Protein AF-A0A1H5SF66-F1 (afdb_monomer)

Structure (mmCIF, N/CA/C/O backbone):
data_AF-A0A1H5SF66-F1
#
_entry.id   AF-A0A1H5SF66-F1
#
loop_
_atom_site.group_PDB
_atom_site.id
_atom_site.type_symbol
_atom_site.label_atom_id
_atom_site.label_alt_id
_atom_site.label_comp_id
_atom_site.label_asym_id
_atom_site.label_entity_id
_atom_site.label_seq_id
_atom_site.pdbx_PDB_ins_code
_atom_site.Cartn_x
_atom_site.Cartn_y
_atom_site.Cartn_z
_atom_site.occupancy
_atom_site.B_iso_or_equiv
_atom_site.auth_seq_id
_atom_site.auth_comp_id
_atom_site.auth_asym_id
_atom_site.auth_atom_id
_atom_site.pdbx_PDB_model_num
ATOM 1 N N . MET A 1 1 ? 0.230 2.886 -16.654 1.00 89.75 1 MET A N 1
ATOM 2 C CA . MET A 1 1 ? -0.160 1.945 -15.579 1.00 89.75 1 MET A CA 1
ATOM 3 C C . MET A 1 1 ? -1.538 1.327 -15.831 1.00 89.75 1 MET A C 1
ATOM 5 O O . MET A 1 1 ? -2.323 1.893 -16.586 1.00 89.75 1 MET A O 1
ATOM 9 N N . LYS A 1 2 ? -1.861 0.213 -15.166 1.00 93.31 2 LYS A N 1
ATOM 10 C CA . LYS A 1 2 ? -3.219 -0.341 -15.042 1.00 93.31 2 LYS A CA 1
ATOM 11 C C . LYS A 1 2 ? -3.600 -0.389 -13.564 1.00 93.31 2 LYS A C 1
ATOM 13 O O . LYS A 1 2 ? -2.869 -0.976 -12.775 1.00 93.31 2 LYS A O 1
ATOM 18 N N . TYR A 1 3 ? -4.743 0.192 -13.213 1.00 95.00 3 TYR A N 1
ATOM 19 C CA . TYR A 1 3 ? -5.247 0.235 -11.842 1.00 95.00 3 TYR A CA 1
ATOM 20 C C . TYR A 1 3 ? -6.661 -0.346 -11.776 1.00 95.00 3 TYR A C 1
ATOM 22 O O . TYR A 1 3 ? -7.536 0.050 -12.549 1.00 95.00 3 TYR A O 1
ATOM 30 N N . ILE A 1 4 ? -6.881 -1.304 -10.878 1.00 96.88 4 ILE A N 1
ATOM 31 C CA . ILE A 1 4 ? -8.155 -2.012 -10.710 1.00 96.88 4 ILE A CA 1
ATOM 32 C C . ILE A 1 4 ? -8.588 -1.890 -9.253 1.00 96.88 4 ILE A C 1
ATOM 34 O O . ILE A 1 4 ? -7.785 -2.116 -8.353 1.00 96.88 4 ILE A O 1
ATOM 38 N N . LYS A 1 5 ? -9.869 -1.582 -9.018 1.00 97.62 5 LYS A N 1
ATOM 39 C CA . LYS A 1 5 ? -10.497 -1.650 -7.691 1.00 97.62 5 LYS A CA 1
ATOM 40 C C . LYS A 1 5 ? -11.440 -2.842 -7.609 1.00 97.62 5 LYS A C 1
ATOM 42 O O . LYS A 1 5 ? -12.195 -3.100 -8.545 1.00 97.62 5 LYS A O 1
ATOM 47 N N . VAL A 1 6 ? -11.449 -3.509 -6.462 1.00 97.44 6 VAL A N 1
ATOM 48 C CA . VAL A 1 6 ? -12.344 -4.629 -6.157 1.00 97.44 6 VAL A CA 1
ATOM 49 C C . VAL A 1 6 ? -13.082 -4.327 -4.856 1.00 97.44 6 VAL A C 1
ATOM 51 O O . VAL A 1 6 ? -12.489 -3.868 -3.878 1.00 97.44 6 VAL A O 1
ATOM 54 N N . LYS A 1 7 ? -14.399 -4.547 -4.844 1.00 97.25 7 LYS A N 1
ATOM 55 C CA . LYS A 1 7 ? -15.218 -4.344 -3.644 1.00 97.25 7 LYS A CA 1
ATOM 56 C C . LYS A 1 7 ? -14.963 -5.456 -2.621 1.00 97.25 7 LYS A C 1
ATOM 58 O O . LYS A 1 7 ? -14.751 -6.598 -3.030 1.00 97.25 7 LYS A O 1
ATOM 63 N N . PRO A 1 8 ? -15.011 -5.150 -1.315 1.00 97.31 8 PRO A N 1
ATOM 64 C CA . PRO A 1 8 ? -14.954 -6.182 -0.295 1.00 97.31 8 PRO A CA 1
ATOM 65 C C . PRO A 1 8 ? -16.202 -7.066 -0.310 1.00 97.31 8 PRO A C 1
ATOM 67 O O . PRO A 1 8 ? -17.243 -6.689 -0.855 1.00 97.31 8 PRO A O 1
ATOM 70 N N . SER A 1 9 ? -16.099 -8.239 0.317 1.00 96.38 9 SER A N 1
ATOM 71 C CA . SER A 1 9 ? -17.284 -9.032 0.642 1.00 96.38 9 SER A CA 1
ATOM 72 C C . SER A 1 9 ? -18.171 -8.271 1.631 1.00 96.38 9 SER A C 1
ATOM 74 O O . SER A 1 9 ? -17.727 -7.334 2.303 1.00 96.38 9 SER A O 1
ATOM 76 N N . LYS A 1 10 ? -19.432 -8.689 1.746 1.00 96.75 10 LYS A N 1
ATOM 77 C CA . LYS A 1 10 ? -20.426 -8.031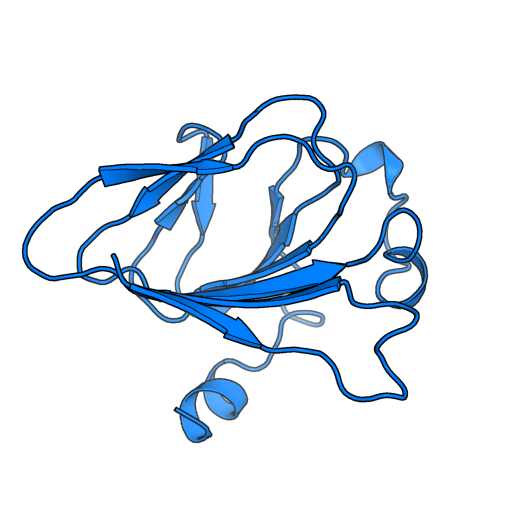 2.603 1.00 96.75 10 LYS A CA 1
ATOM 78 C C . LYS A 1 10 ? -19.979 -7.953 4.068 1.00 96.75 10 LYS A C 1
ATOM 80 O O . LYS A 1 10 ? -20.268 -6.981 4.756 1.00 96.75 10 LYS A O 1
ATOM 85 N N . GLU A 1 11 ? -19.262 -8.964 4.541 1.00 96.50 11 GLU A N 1
ATOM 86 C CA . GLU A 1 11 ? -18.767 -9.072 5.915 1.00 96.50 11 GLU A CA 1
ATOM 87 C C . GLU A 1 11 ? -17.633 -8.081 6.199 1.00 96.50 11 GLU A C 1
ATOM 89 O O . GLU A 1 11 ? -17.484 -7.616 7.327 1.00 96.50 11 GLU A O 1
ATOM 94 N N . LEU A 1 12 ? -16.843 -7.743 5.176 1.00 96.44 12 LEU A N 1
ATOM 95 C CA . LEU A 1 12 ? -15.699 -6.841 5.292 1.00 96.44 12 LEU A CA 1
ATOM 96 C C . LEU A 1 12 ? -16.020 -5.403 4.881 1.00 96.44 12 LEU A C 1
ATOM 98 O O . LEU A 1 12 ? -15.265 -4.495 5.221 1.00 96.44 12 LEU A O 1
ATOM 102 N N . GLU A 1 13 ? -17.146 -5.172 4.208 1.00 96.25 13 GLU A N 1
ATOM 103 C CA . GLU A 1 13 ? -17.617 -3.847 3.805 1.00 96.25 13 GLU A CA 1
ATOM 104 C C . GLU A 1 13 ? -17.668 -2.817 4.950 1.00 96.25 13 GLU A C 1
ATOM 106 O O . GLU A 1 13 ? -17.334 -1.657 4.699 1.00 96.25 13 GLU A O 1
ATOM 111 N N . PRO A 1 14 ? -18.014 -3.152 6.212 1.00 95.94 14 PRO A N 1
ATOM 112 C CA . PRO A 1 14 ? -17.955 -2.184 7.309 1.00 95.94 14 PRO A CA 1
ATOM 113 C C . PRO A 1 14 ? -16.543 -1.669 7.618 1.00 95.94 14 PRO A C 1
ATOM 115 O O . PRO A 1 14 ? -16.408 -0.576 8.162 1.00 95.94 14 PRO A O 1
ATOM 118 N N . TYR A 1 15 ? -15.501 -2.418 7.251 1.00 96.69 15 TYR A N 1
ATOM 119 C CA . TYR A 1 15 ? -14.117 -2.153 7.646 1.00 96.69 15 TYR A CA 1
ATOM 120 C C . TYR A 1 15 ? -13.224 -1.735 6.476 1.00 96.69 15 TYR A C 1
ATOM 122 O O . TYR A 1 15 ? -12.345 -0.889 6.633 1.00 96.69 15 TYR A O 1
ATOM 130 N N . ILE A 1 16 ? -13.453 -2.312 5.300 1.00 97.44 16 ILE A N 1
ATOM 131 C CA . ILE A 1 16 ? -12.649 -2.119 4.097 1.00 97.44 16 ILE A CA 1
ATOM 132 C C . ILE A 1 16 ? -13.403 -1.202 3.141 1.00 97.44 16 ILE A C 1
ATOM 134 O O . ILE A 1 16 ? -14.588 -1.391 2.877 1.00 97.44 16 ILE A O 1
ATOM 138 N N . HIS A 1 17 ? -12.712 -0.198 2.610 1.00 96.81 17 HIS A N 1
ATOM 139 C CA . HIS A 1 17 ? -13.269 0.677 1.590 1.00 96.81 17 HIS A CA 1
ATOM 140 C C . HIS A 1 17 ? -13.219 -0.015 0.222 1.00 96.81 17 HIS A C 1
ATOM 142 O O . HIS A 1 17 ? -14.244 -0.151 -0.444 1.00 96.81 17 HIS A O 1
ATOM 148 N N . PHE A 1 18 ? -12.041 -0.496 -0.180 1.00 97.44 18 PHE A N 1
ATOM 149 C CA . PHE A 1 18 ? -11.842 -1.305 -1.385 1.00 97.44 18 PHE A CA 1
ATOM 150 C C . PHE A 1 18 ? -10.479 -2.003 -1.355 1.00 97.44 18 PHE A C 1
ATOM 152 O O . PHE A 1 18 ? -9.534 -1.530 -0.722 1.00 97.44 18 PHE A O 1
ATOM 159 N N . TYR A 1 19 ? -10.367 -3.100 -2.096 1.00 97.62 19 TYR A N 1
ATOM 160 C CA . TYR A 1 19 ? -9.084 -3.655 -2.513 1.00 97.62 19 TYR A CA 1
ATOM 161 C C . TYR A 1 19 ? -8.658 -3.031 -3.834 1.00 97.62 19 TYR A C 1
ATOM 163 O O . TYR A 1 19 ? -9.497 -2.550 -4.604 1.00 97.62 19 TYR A O 1
ATOM 171 N N . TRP A 1 20 ? -7.365 -3.059 -4.117 1.00 97.56 20 TRP A N 1
ATOM 172 C CA . TRP A 1 20 ? -6.842 -2.563 -5.375 1.00 97.56 20 TRP A CA 1
ATOM 173 C C . TRP A 1 20 ? -5.593 -3.317 -5.827 1.00 97.56 20 TRP A C 1
ATOM 175 O O . TRP A 1 20 ? -4.849 -3.870 -5.019 1.00 97.56 20 TRP A O 1
ATOM 185 N N . GLU A 1 21 ? -5.378 -3.315 -7.137 1.00 97.25 21 GLU A N 1
ATOM 186 C CA . GLU A 1 21 ? -4.170 -3.801 -7.798 1.00 97.25 21 GLU A CA 1
ATOM 187 C C . GLU A 1 21 ? -3.680 -2.719 -8.762 1.00 97.25 21 GLU A C 1
ATOM 189 O O . GLU A 1 21 ? -4.462 -2.155 -9.534 1.00 97.25 21 GLU A O 1
ATOM 194 N N . LEU A 1 22 ? -2.382 -2.433 -8.714 1.00 96.44 22 LEU A N 1
ATOM 195 C CA . LEU A 1 22 ? -1.686 -1.520 -9.604 1.00 96.44 22 LEU A CA 1
ATOM 196 C C . LEU A 1 22 ? -0.566 -2.280 -10.307 1.00 96.44 22 LEU A C 1
ATOM 198 O O . LEU A 1 22 ? 0.289 -2.877 -9.657 1.00 96.44 22 LEU A O 1
ATOM 202 N N . LYS A 1 23 ? -0.549 -2.219 -11.638 1.00 95.62 23 LYS A N 1
ATOM 203 C CA . LYS A 1 23 ? 0.552 -2.715 -12.468 1.00 95.62 23 LYS A CA 1
ATOM 204 C C . LYS A 1 23 ? 1.148 -1.591 -13.303 1.00 95.62 23 LYS A C 1
ATOM 206 O O . LYS A 1 23 ? 0.417 -0.783 -13.889 1.00 95.62 23 LYS A O 1
ATOM 211 N N . GLY A 1 24 ? 2.471 -1.576 -13.392 1.00 93.94 24 GLY A N 1
ATOM 212 C CA . GLY A 1 24 ? 3.205 -0.860 -14.421 1.00 93.94 24 GLY A CA 1
ATOM 213 C C . GLY A 1 24 ? 2.723 -1.249 -15.816 1.00 93.94 24 GLY A C 1
ATOM 214 O O . GLY A 1 24 ? 2.148 -2.318 -16.025 1.00 93.94 24 GLY A O 1
ATOM 215 N N . ASN A 1 25 ? 2.898 -0.354 -16.781 1.00 87.00 25 ASN A N 1
ATOM 216 C CA . ASN A 1 25 ? 2.772 -0.687 -18.198 1.00 87.00 25 ASN A CA 1
ATOM 217 C C . ASN A 1 25 ? 4.126 -0.472 -18.870 1.00 87.00 25 ASN A C 1
ATOM 219 O O . ASN A 1 25 ? 4.920 0.326 -18.405 1.00 87.00 25 ASN A O 1
ATOM 223 N N . GLU A 1 26 ? 4.374 -1.151 -19.985 1.00 75.25 26 GLU A N 1
ATOM 224 C CA . GLU A 1 26 ? 5.685 -1.119 -20.654 1.00 75.25 26 GLU A CA 1
ATOM 225 C C . GLU A 1 26 ? 6.021 0.224 -21.323 1.00 75.25 26 GLU A C 1
ATOM 227 O O . GLU A 1 26 ? 7.163 0.453 -21.716 1.00 75.25 26 GLU A O 1
ATOM 232 N N . VAL A 1 27 ? 5.023 1.097 -21.486 1.00 74.81 27 VAL A N 1
ATOM 233 C CA . VAL A 1 27 ? 5.102 2.262 -22.375 1.00 74.81 27 VAL A CA 1
ATOM 234 C C . VAL A 1 27 ? 5.635 3.504 -21.659 1.00 74.81 27 VAL A C 1
ATOM 236 O O . VAL A 1 27 ? 6.391 4.259 -22.263 1.00 74.81 27 VAL A O 1
ATOM 239 N N . GLU A 1 28 ? 5.272 3.728 -20.391 1.00 80.38 28 GLU A N 1
ATOM 240 C CA . GLU A 1 28 ? 5.602 4.971 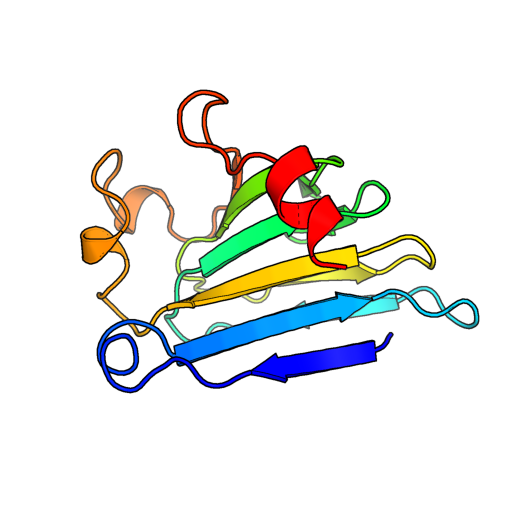-19.684 1.00 80.38 28 GLU A CA 1
ATOM 241 C C . GLU A 1 28 ? 5.831 4.750 -18.186 1.00 80.38 28 GLU A C 1
ATOM 243 O O . GLU A 1 28 ? 5.008 4.159 -17.486 1.00 80.38 28 GLU A O 1
ATOM 248 N N . ARG A 1 29 ? 6.938 5.317 -17.696 1.00 90.00 29 ARG A N 1
ATOM 249 C CA . ARG A 1 29 ? 7.240 5.460 -16.271 1.00 90.00 29 ARG A CA 1
ATOM 250 C C . ARG A 1 29 ? 6.695 6.788 -15.783 1.00 90.00 29 ARG A C 1
ATOM 252 O O . ARG A 1 29 ? 6.940 7.815 -16.416 1.00 90.00 29 ARG A O 1
ATOM 259 N N . GLN A 1 30 ? 5.998 6.788 -14.655 1.00 93.12 30 GLN A N 1
ATOM 260 C CA . GLN A 1 30 ? 5.335 7.995 -14.166 1.00 93.12 30 GLN A CA 1
ATOM 261 C C . GLN A 1 30 ? 5.291 8.064 -12.644 1.00 93.12 30 GLN A C 1
ATOM 263 O O . GLN A 1 30 ? 5.351 7.048 -11.956 1.00 93.12 30 GLN A O 1
ATOM 268 N N . TRP A 1 31 ? 5.139 9.281 -12.130 1.00 94.44 31 TRP A N 1
ATOM 269 C CA . TRP A 1 31 ? 4.766 9.503 -10.740 1.00 94.44 31 TRP A CA 1
ATOM 270 C C 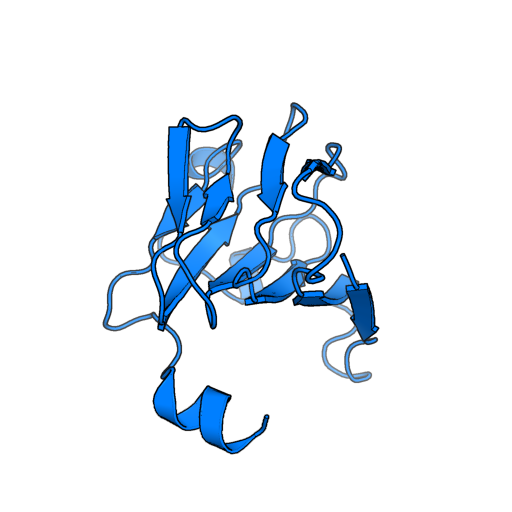. TRP A 1 31 ? 3.247 9.456 -10.612 1.00 94.44 31 TRP A C 1
ATOM 272 O O . TRP A 1 31 ? 2.547 10.214 -11.280 1.00 94.44 31 TRP A O 1
ATOM 282 N N . GLU A 1 32 ? 2.755 8.577 -9.748 1.00 94.88 32 GLU A N 1
ATOM 283 C CA . GLU A 1 32 ? 1.346 8.479 -9.391 1.00 94.88 32 GLU A CA 1
ATOM 284 C C . GLU A 1 32 ? 1.110 9.147 -8.040 1.00 94.88 32 GLU A C 1
ATOM 286 O O . GLU A 1 32 ? 1.753 8.797 -7.047 1.00 94.88 32 GLU A O 1
ATOM 291 N N . ARG A 1 33 ? 0.176 10.100 -8.008 1.00 95.56 33 ARG A N 1
ATOM 292 C CA . ARG A 1 33 ? -0.151 10.876 -6.812 1.00 95.56 33 ARG A CA 1
ATOM 293 C C . ARG A 1 33 ? -1.384 10.331 -6.115 1.00 95.56 33 ARG A C 1
ATOM 295 O O . ARG A 1 33 ? -2.467 10.300 -6.694 1.00 95.56 33 ARG A O 1
ATOM 302 N N . VAL A 1 34 ? -1.254 10.052 -4.823 1.00 93.56 34 VAL A N 1
ATOM 303 C CA . VAL A 1 34 ? -2.385 9.760 -3.938 1.00 93.56 34 VAL A CA 1
ATOM 304 C C . VAL A 1 34 ? -2.629 10.948 -3.013 1.00 93.56 34 VAL A C 1
ATOM 306 O O . VAL A 1 34 ? -1.714 11.429 -2.342 1.00 93.56 34 VAL A O 1
ATOM 309 N N . PHE A 1 35 ? -3.870 11.436 -2.984 1.00 94.88 35 PHE A N 1
ATOM 310 C CA . PHE A 1 35 ? -4.290 12.529 -2.107 1.00 94.88 35 PHE A CA 1
ATOM 311 C C . PHE A 1 35 ? -4.817 12.003 -0.761 1.00 94.88 35 PHE A C 1
ATOM 313 O O . PHE A 1 35 ? -5.394 10.917 -0.726 1.00 94.88 35 PHE A O 1
ATOM 320 N N . PRO A 1 36 ? -4.676 12.777 0.331 1.00 93.12 36 PRO A N 1
ATOM 321 C CA . PRO A 1 36 ? -5.279 12.470 1.624 1.00 93.12 36 PRO A CA 1
ATOM 322 C C . PRO A 1 36 ? -6.788 12.234 1.547 1.00 93.12 36 PRO A C 1
ATOM 324 O O . PRO A 1 36 ? -7.539 13.115 1.132 1.00 93.12 36 PRO A O 1
ATOM 327 N N . ASP A 1 37 ? -7.235 11.076 2.019 1.00 90.19 37 ASP A N 1
ATOM 328 C CA . ASP A 1 37 ? -8.651 10.708 2.147 1.00 90.19 37 ASP A CA 1
ATOM 329 C C . ASP A 1 37 ? -9.013 10.236 3.571 1.00 90.19 37 ASP A C 1
ATOM 331 O O . ASP A 1 37 ? -10.119 9.751 3.817 1.00 90.19 37 ASP A O 1
ATOM 335 N N . GLY A 1 38 ? -8.078 10.371 4.521 1.00 89.38 38 GLY A N 1
ATOM 336 C CA . GLY A 1 38 ? -8.223 9.914 5.907 1.00 89.38 38 GLY A CA 1
ATOM 337 C C . GLY A 1 38 ? -8.196 8.391 6.081 1.00 89.38 38 GLY A C 1
ATOM 338 O O . GLY A 1 38 ? -8.370 7.904 7.201 1.00 89.38 38 GLY A O 1
ATOM 339 N N . CYS A 1 39 ? -7.982 7.632 5.006 1.00 93.50 39 CYS A N 1
ATOM 340 C CA . CYS A 1 39 ? -7.904 6.182 5.042 1.00 93.50 39 CYS A CA 1
ATOM 341 C C . CYS A 1 39 ? -6.466 5.731 5.321 1.00 93.50 39 CYS A C 1
ATOM 343 O O . CYS A 1 39 ? -5.501 6.322 4.842 1.00 93.50 39 CYS A O 1
ATOM 345 N N . ALA A 1 40 ? -6.332 4.657 6.097 1.00 94.19 40 ALA A N 1
ATOM 346 C CA . ALA A 1 40 ? -5.092 3.893 6.181 1.00 94.19 40 ALA A CA 1
ATOM 347 C C . ALA A 1 40 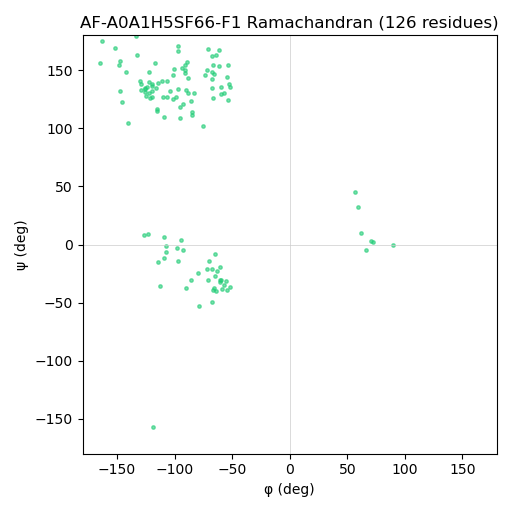? -5.182 2.687 5.238 1.00 94.19 40 ALA A C 1
ATOM 349 O O . ALA A 1 40 ? -6.264 2.322 4.767 1.00 94.19 40 ALA A O 1
ATOM 350 N N . GLY A 1 41 ? -4.057 2.038 4.976 1.00 94.19 41 GLY A N 1
ATOM 351 C CA . GLY A 1 41 ? -4.012 0.886 4.096 1.00 94.19 41 GLY A CA 1
ATOM 352 C C . GLY A 1 41 ? -2.897 -0.085 4.424 1.00 94.19 41 GLY A C 1
ATOM 353 O O . GLY A 1 41 ? -2.002 0.187 5.221 1.00 94.19 41 GLY A O 1
ATOM 354 N N . ILE A 1 42 ? -2.973 -1.241 3.779 1.00 94.69 42 ILE A N 1
ATOM 355 C CA . ILE A 1 42 ? -1.901 -2.233 3.765 1.00 94.69 42 ILE A CA 1
ATOM 356 C C . ILE A 1 42 ? -1.569 -2.506 2.304 1.00 94.69 42 ILE A C 1
ATOM 358 O O . ILE A 1 42 ? -2.477 -2.653 1.484 1.00 94.69 42 ILE A O 1
ATOM 362 N N . VAL A 1 43 ? -0.281 -2.558 1.984 1.00 96.06 43 VAL A N 1
ATOM 363 C CA . VAL A 1 43 ? 0.233 -2.745 0.625 1.00 96.06 43 VAL A CA 1
ATOM 364 C C . VAL A 1 43 ? 1.255 -3.869 0.624 1.00 96.06 43 VAL A C 1
ATOM 366 O O . VAL A 1 43 ? 2.093 -3.947 1.515 1.00 96.06 43 VAL A O 1
ATOM 369 N N . MET A 1 44 ? 1.209 -4.733 -0.380 1.00 96.56 44 MET A N 1
ATOM 370 C CA . MET A 1 44 ? 2.260 -5.702 -0.665 1.00 96.56 44 MET A CA 1
ATOM 371 C C . MET A 1 44 ? 2.821 -5.439 -2.058 1.00 96.56 44 MET A C 1
ATOM 373 O O . MET A 1 44 ? 2.065 -5.218 -3.007 1.00 96.56 44 MET A O 1
ATOM 377 N N . ASN A 1 45 ? 4.147 -5.487 -2.173 1.00 97.38 45 ASN A N 1
ATOM 378 C CA . ASN A 1 45 ? 4.817 -5.399 -3.462 1.00 97.38 45 ASN A CA 1
ATOM 379 C C . ASN A 1 45 ? 5.068 -6.804 -4.029 1.00 97.38 45 ASN A C 1
ATOM 381 O O . ASN A 1 45 ? 5.733 -7.625 -3.402 1.00 97.38 45 ASN A O 1
ATOM 385 N N . LEU A 1 46 ? 4.526 -7.073 -5.211 1.00 96.69 46 LEU A N 1
ATOM 386 C CA . LEU A 1 46 ? 4.668 -8.313 -5.976 1.00 96.69 46 LEU A CA 1
ATOM 387 C C . LEU A 1 46 ? 5.567 -8.148 -7.211 1.00 96.69 46 LEU A C 1
ATOM 389 O O . LEU A 1 46 ? 5.786 -9.114 -7.936 1.00 96.69 46 LEU A O 1
ATOM 393 N N . GLY A 1 47 ? 6.079 -6.945 -7.458 1.00 95.56 47 GLY A N 1
ATOM 394 C CA . GLY A 1 47 ? 6.932 -6.619 -8.594 1.00 95.56 47 GLY A CA 1
ATOM 395 C C . GLY A 1 47 ? 8.317 -6.135 -8.176 1.00 95.56 47 GLY A C 1
ATOM 396 O O . GLY A 1 47 ? 8.795 -6.413 -7.074 1.00 95.56 47 GLY A O 1
ATOM 397 N N . GLY A 1 48 ? 8.964 -5.394 -9.073 1.00 95.50 48 GLY A N 1
ATOM 398 C CA . GLY A 1 48 ? 10.217 -4.704 -8.791 1.00 95.50 48 GLY A CA 1
ATOM 399 C C . GLY A 1 48 ? 10.077 -3.668 -7.679 1.00 95.50 48 GLY A C 1
ATOM 400 O O . GLY A 1 48 ? 8.978 -3.312 -7.249 1.00 95.50 48 GLY A O 1
ATOM 401 N N . ALA A 1 49 ? 11.209 -3.179 -7.181 1.00 96.56 49 ALA A N 1
ATOM 402 C CA . ALA A 1 49 ? 11.207 -2.187 -6.120 1.00 96.56 49 ALA A CA 1
ATOM 403 C C . ALA A 1 49 ? 10.471 -0.899 -6.527 1.00 96.56 49 ALA A C 1
ATOM 405 O O . ALA A 1 49 ? 10.802 -0.287 -7.538 1.00 96.56 49 ALA A O 1
ATOM 406 N N . CYS A 1 50 ? 9.543 -0.446 -5.686 1.00 97.25 50 CYS A N 1
ATOM 407 C CA . CYS A 1 50 ? 8.754 0.760 -5.926 1.00 97.25 50 CYS A CA 1
ATOM 408 C C . CYS A 1 50 ? 9.173 1.870 -4.958 1.00 97.25 50 CYS A C 1
ATOM 410 O O . CYS A 1 50 ? 9.178 1.667 -3.742 1.00 97.25 50 CYS A O 1
ATOM 412 N N . LEU A 1 51 ? 9.502 3.055 -5.477 1.00 97.31 51 LEU A N 1
ATOM 413 C CA . LEU A 1 51 ? 9.721 4.241 -4.644 1.00 97.31 51 LEU A CA 1
ATOM 414 C C . LEU A 1 51 ? 8.373 4.891 -4.326 1.00 97.31 51 LEU A C 1
ATOM 416 O O . LEU A 1 51 ? 7.572 5.123 -5.224 1.00 97.31 51 LEU A O 1
ATOM 420 N N . THR A 1 52 ? 8.132 5.189 -3.057 1.00 96.06 52 THR A N 1
ATOM 421 C CA . THR A 1 52 ? 6.915 5.826 -2.531 1.00 96.06 52 THR A CA 1
ATOM 422 C C . THR A 1 52 ? 7.302 6.943 -1.566 1.00 96.06 52 THR A C 1
ATOM 424 O O . THR A 1 52 ? 8.487 7.204 -1.331 1.00 96.06 52 THR A O 1
ATOM 427 N N . ASP A 1 53 ? 6.303 7.621 -1.007 1.00 94.44 53 ASP A N 1
ATOM 428 C CA . ASP A 1 53 ? 6.467 8.660 0.006 1.00 94.44 53 ASP A CA 1
ATOM 429 C C . ASP A 1 53 ? 7.386 9.768 -0.519 1.00 94.44 53 ASP A C 1
ATOM 431 O O . ASP A 1 53 ? 8.329 10.206 0.145 1.00 94.44 53 ASP A O 1
ATOM 435 N N . ASN A 1 54 ? 7.134 10.178 -1.768 1.00 95.06 54 ASN A N 1
ATOM 436 C CA . ASN A 1 54 ? 7.909 11.187 -2.488 1.00 95.06 54 ASN A CA 1
ATOM 437 C C . ASN A 1 54 ? 9.397 10.805 -2.640 1.00 95.06 54 ASN A C 1
ATOM 439 O O . ASN A 1 54 ? 10.276 11.665 -2.638 1.00 95.06 54 ASN A O 1
ATOM 443 N N . GLY A 1 55 ? 9.680 9.502 -2.752 1.00 94.12 55 GLY A N 1
ATOM 444 C CA . GLY A 1 55 ? 11.022 8.943 -2.930 1.00 94.12 55 GLY A CA 1
ATOM 445 C C . GLY A 1 55 ? 11.767 8.616 -1.633 1.00 94.12 55 GLY A C 1
ATOM 446 O O . GLY A 1 55 ? 12.892 8.128 -1.703 1.00 94.12 55 GLY A O 1
ATOM 447 N N . SER A 1 56 ? 11.168 8.859 -0.463 1.00 94.81 56 SER A N 1
ATOM 448 C CA . SER A 1 56 ? 11.810 8.591 0.833 1.00 94.81 56 SER A CA 1
ATOM 449 C C . SER A 1 56 ? 11.762 7.119 1.249 1.00 94.81 56 SER A C 1
ATOM 451 O O . SER A 1 56 ? 12.621 6.668 2.004 1.00 94.81 56 SER A O 1
ATOM 453 N N . THR A 1 57 ? 10.788 6.361 0.740 1.00 96.19 57 THR A N 1
ATOM 454 C CA . THR A 1 57 ? 10.569 4.962 1.114 1.00 96.19 57 THR A CA 1
ATOM 455 C C . THR A 1 57 ? 10.625 4.066 -0.114 1.00 96.19 57 THR A C 1
ATOM 457 O O . THR A 1 57 ? 10.110 4.405 -1.179 1.00 96.19 57 THR A O 1
ATOM 460 N N . LYS A 1 58 ? 11.246 2.894 0.037 1.00 97.19 58 LYS A N 1
ATOM 461 C CA . LYS A 1 58 ? 11.360 1.879 -1.011 1.00 97.19 58 LYS A CA 1
ATOM 462 C C . LYS A 1 58 ? 10.606 0.621 -0.590 1.00 97.19 58 LYS A C 1
ATOM 464 O O . LYS A 1 58 ? 10.973 -0.024 0.389 1.00 97.19 58 LYS A O 1
ATOM 469 N N . MET A 1 59 ? 9.568 0.272 -1.343 1.00 97.19 59 MET A N 1
ATOM 470 C CA . MET A 1 59 ? 8.843 -0.981 -1.180 1.00 97.19 59 MET A CA 1
ATOM 471 C C . MET A 1 59 ? 9.555 -2.089 -1.962 1.00 97.19 59 MET A C 1
ATOM 473 O O . MET A 1 59 ? 9.605 -2.038 -3.188 1.00 97.19 59 MET A O 1
ATOM 477 N N . GLU A 1 60 ? 10.103 -3.089 -1.278 1.00 97.19 60 GLU A N 1
ATOM 478 C CA . GLU A 1 60 ? 10.835 -4.213 -1.880 1.00 97.19 60 GLU A CA 1
ATOM 479 C C . GLU A 1 60 ? 9.901 -5.391 -2.196 1.00 97.19 60 GLU A C 1
ATOM 481 O O . GLU A 1 60 ? 8.877 -5.585 -1.537 1.00 97.19 60 GLU A O 1
ATOM 486 N N . PHE A 1 61 ? 10.285 -6.209 -3.178 1.00 96.19 61 PHE A N 1
ATOM 487 C CA . PHE A 1 61 ? 9.539 -7.402 -3.581 1.00 96.19 61 PHE A CA 1
ATOM 488 C C . PHE A 1 61 ? 9.222 -8.333 -2.400 1.00 96.19 61 PHE A C 1
ATOM 490 O O . PHE A 1 61 ? 10.078 -8.642 -1.566 1.00 96.19 61 PHE A O 1
ATOM 497 N N . GLY A 1 62 ? 7.984 -8.821 -2.362 1.00 94.56 62 GLY A N 1
ATOM 498 C CA . GLY A 1 62 ? 7.475 -9.781 -1.388 1.00 94.56 62 GLY A CA 1
ATOM 499 C C . GLY A 1 62 ? 7.251 -9.217 0.012 1.00 94.56 62 GLY A C 1
ATOM 500 O O . GLY A 1 62 ? 6.858 -9.965 0.908 1.00 94.56 62 GLY A O 1
ATOM 501 N N . LYS A 1 63 ? 7.482 -7.918 0.222 1.00 95.62 63 LYS A N 1
ATOM 502 C CA . LYS A 1 63 ? 7.299 -7.270 1.519 1.00 95.62 63 LYS A CA 1
ATOM 503 C C . LYS A 1 63 ? 5.915 -6.645 1.652 1.00 95.62 63 LYS A C 1
ATOM 505 O O . LYS A 1 63 ? 5.291 -6.256 0.665 1.00 95.62 63 LYS A O 1
ATOM 510 N N . THR A 1 64 ? 5.441 -6.572 2.895 1.00 95.31 64 THR A N 1
ATOM 511 C CA . THR A 1 64 ? 4.159 -5.950 3.257 1.00 95.31 64 THR A CA 1
ATOM 512 C C . THR A 1 64 ? 4.419 -4.670 4.038 1.00 95.31 64 THR A C 1
ATOM 514 O O . THR A 1 64 ? 5.301 -4.637 4.892 1.00 95.31 64 THR A O 1
ATOM 517 N N . TYR A 1 65 ? 3.626 -3.643 3.772 1.00 94.94 65 TYR A N 1
ATOM 518 C CA . TYR A 1 65 ? 3.752 -2.310 4.333 1.00 94.94 65 TYR A CA 1
ATOM 519 C C . TYR A 1 65 ? 2.410 -1.840 4.874 1.00 94.94 65 TYR A C 1
ATOM 521 O O . TYR A 1 65 ? 1.371 -2.049 4.247 1.00 94.94 65 TYR A O 1
ATOM 529 N N . VAL A 1 66 ? 2.441 -1.165 6.015 1.00 93.69 66 VAL A N 1
ATOM 530 C CA . VAL A 1 66 ? 1.342 -0.337 6.500 1.00 93.69 66 VAL A CA 1
ATOM 531 C C . VAL A 1 66 ? 1.525 1.059 5.930 1.00 93.69 66 VAL A C 1
ATOM 533 O O . VAL A 1 66 ? 2.601 1.636 6.050 1.00 93.69 66 VAL A O 1
ATOM 536 N N . VAL A 1 67 ? 0.465 1.608 5.349 1.00 93.81 67 VAL A N 1
ATOM 537 C CA . VAL A 1 67 ? 0.392 3.011 4.944 1.00 93.81 67 VAL A CA 1
ATOM 538 C C . VAL A 1 67 ? -0.578 3.695 5.894 1.00 93.81 67 VAL A C 1
ATOM 540 O O . VAL A 1 67 ? -1.777 3.409 5.874 1.00 93.81 67 VAL A O 1
ATOM 543 N N . GLY A 1 68 ? -0.070 4.556 6.770 1.00 93.62 68 GLY A N 1
ATOM 544 C CA . GLY A 1 68 ? -0.925 5.278 7.702 1.00 93.62 68 GLY A CA 1
ATOM 545 C C . GLY A 1 68 ? -1.780 6.340 7.015 1.00 93.62 68 GLY A C 1
ATOM 546 O O . GLY A 1 68 ? -1.575 6.689 5.850 1.00 93.62 68 GLY A O 1
ATOM 547 N N . ALA A 1 69 ? -2.752 6.871 7.759 1.00 93.44 69 ALA A N 1
ATOM 548 C CA . ALA A 1 69 ? -3.574 7.970 7.270 1.00 93.44 69 ALA A CA 1
ATOM 549 C C . ALA A 1 69 ? -2.688 9.179 6.939 1.00 93.44 69 ALA A C 1
ATOM 551 O O . ALA A 1 69 ? -1.776 9.529 7.690 1.00 93.44 69 ALA A O 1
ATOM 552 N N . MET A 1 70 ? -2.951 9.804 5.796 1.00 93.12 70 MET A N 1
ATOM 553 C CA . MET A 1 70 ? -2.122 10.883 5.267 1.00 93.12 70 MET A CA 1
ATOM 554 C C . MET A 1 70 ? -2.762 12.245 5.530 1.00 93.12 70 MET A C 1
ATOM 556 O O . MET A 1 70 ? -3.980 12.387 5.458 1.00 93.12 70 MET A O 1
ATOM 560 N N . THR A 1 71 ? -1.934 13.259 5.772 1.00 93.81 71 THR A N 1
ATOM 561 C CA . THR A 1 71 ? -2.322 14.679 5.815 1.00 93.81 71 THR A CA 1
ATOM 562 C C . THR A 1 71 ? -1.787 15.469 4.617 1.00 93.81 71 THR A C 1
ATOM 564 O O . THR A 1 71 ? -2.202 16.601 4.388 1.00 93.81 71 THR A O 1
ATOM 567 N N . SER A 1 72 ? -0.878 14.880 3.838 1.00 92.75 72 SER A N 1
ATOM 568 C CA . SER A 1 72 ? -0.323 15.419 2.592 1.00 92.75 72 SER A CA 1
ATOM 569 C C . SER A 1 72 ? -0.336 14.354 1.493 1.00 92.75 72 SER A C 1
ATOM 571 O O . SER A 1 72 ? -0.504 13.167 1.765 1.00 92.75 72 SER A O 1
ATOM 573 N N . PHE A 1 73 ? -0.202 14.770 0.234 1.00 94.81 73 PHE A N 1
ATOM 574 C CA . PHE A 1 73 ? -0.132 13.810 -0.866 1.00 94.81 73 PHE A CA 1
ATOM 575 C C . PHE A 1 73 ? 1.156 12.977 -0.798 1.00 94.81 73 PHE A C 1
ATOM 577 O O . PHE A 1 73 ? 2.187 13.435 -0.293 1.00 94.81 73 PHE A O 1
ATOM 584 N N . LYS A 1 74 ? 1.097 11.77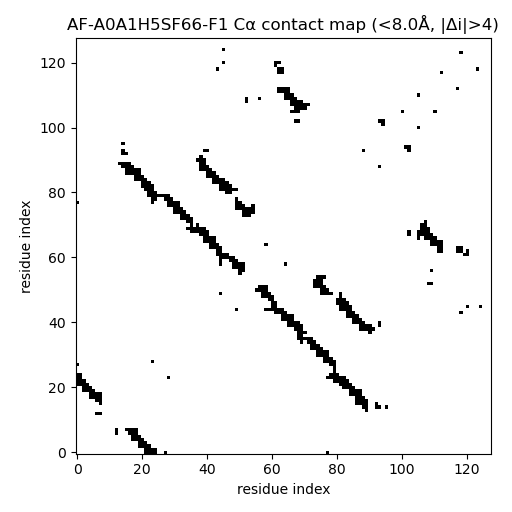5 -1.370 1.00 94.50 74 LYS A N 1
ATOM 585 C CA . LYS A 1 74 ? 2.262 10.925 -1.611 1.00 94.50 74 LYS A CA 1
ATOM 586 C C . LYS A 1 74 ? 2.357 10.606 -3.092 1.00 94.50 74 LYS A C 1
ATOM 588 O O . LYS A 1 74 ? 1.378 10.165 -3.692 1.00 94.50 74 LYS A O 1
ATOM 593 N N . ASP A 1 75 ? 3.541 10.804 -3.646 1.00 96.62 75 ASP A N 1
ATOM 594 C CA . ASP A 1 75 ? 3.883 10.369 -4.989 1.00 96.62 75 ASP A CA 1
ATOM 595 C C . ASP A 1 75 ? 4.627 9.028 -4.919 1.00 96.62 75 ASP A C 1
ATOM 597 O O . ASP A 1 75 ? 5.543 8.842 -4.107 1.00 96.62 75 ASP A O 1
ATOM 601 N N . SER A 1 76 ? 4.219 8.091 -5.773 1.00 96.75 76 SER A N 1
ATOM 602 C CA . SER A 1 76 ? 4.885 6.805 -5.998 1.00 96.75 76 SER A CA 1
ATOM 603 C C . SER A 1 76 ? 5.393 6.719 -7.428 1.00 96.75 76 SER A C 1
ATOM 605 O O . SER A 1 76 ? 4.677 7.066 -8.364 1.00 96.75 76 SER A O 1
ATOM 607 N N . PHE A 1 77 ? 6.625 6.260 -7.612 1.00 96.75 77 PHE A N 1
ATOM 608 C CA . PHE A 1 77 ? 7.201 6.066 -8.933 1.00 96.75 77 PHE A CA 1
ATOM 609 C C . PHE A 1 77 ? 6.799 4.697 -9.476 1.00 96.75 77 PHE A C 1
ATOM 611 O O . PHE A 1 77 ? 7.233 3.669 -8.960 1.00 96.75 77 PHE A O 1
ATOM 618 N N . ILE A 1 78 ? 5.968 4.698 -10.514 1.00 96.38 78 ILE A N 1
ATOM 619 C CA . ILE A 1 78 ? 5.464 3.494 -11.164 1.00 96.38 78 ILE A CA 1
ATOM 620 C C . ILE A 1 78 ? 6.354 3.181 -12.369 1.00 96.38 78 ILE A C 1
ATOM 622 O O . ILE A 1 78 ? 6.320 3.896 -13.375 1.00 96.38 78 ILE A O 1
ATOM 626 N N . ASP A 1 79 ? 7.141 2.112 -12.255 1.00 95.00 79 ASP A N 1
ATOM 627 C CA . ASP A 1 79 ? 7.954 1.535 -13.335 1.00 95.00 79 ASP A CA 1
ATOM 628 C C . ASP A 1 79 ? 7.217 0.353 -13.998 1.00 95.00 79 ASP A C 1
ATOM 630 O O . ASP A 1 79 ? 6.181 -0.112 -13.520 1.00 95.00 79 ASP A O 1
ATOM 634 N N . ASN A 1 80 ? 7.752 -0.149 -15.106 1.00 94.00 80 ASN A N 1
ATOM 635 C CA . ASN A 1 80 ? 7.185 -1.211 -15.931 1.00 94.00 80 ASN A CA 1
ATOM 636 C C . ASN A 1 80 ? 7.010 -2.530 -15.159 1.00 94.00 80 ASN A C 1
ATOM 638 O O . ASN A 1 80 ? 6.070 -3.274 -15.426 1.00 94.00 80 ASN A O 1
ATOM 642 N N . ASP A 1 81 ? 7.897 -2.811 -14.203 1.00 94.25 81 ASP A N 1
ATOM 643 C CA . ASP A 1 81 ? 7.883 -4.004 -13.352 1.00 94.25 81 ASP A CA 1
ATOM 644 C C . ASP A 1 81 ? 7.173 -3.778 -12.007 1.00 94.25 81 ASP A C 1
ATOM 646 O O . ASP A 1 81 ? 7.136 -4.682 -11.171 1.00 94.25 81 ASP A O 1
ATOM 650 N N . THR A 1 82 ? 6.586 -2.597 -11.781 1.00 96.50 82 THR A N 1
ATOM 651 C CA . THR A 1 82 ? 5.818 -2.319 -10.566 1.00 96.50 82 THR A CA 1
ATOM 652 C C . THR A 1 82 ? 4.559 -3.177 -10.544 1.00 96.50 82 THR A C 1
ATOM 654 O O . THR A 1 82 ? 3.738 -3.128 -11.459 1.00 96.50 82 THR A O 1
ATOM 657 N N . HIS A 1 83 ? 4.359 -3.929 -9.466 1.00 96.50 83 HIS A N 1
ATOM 658 C CA . HIS A 1 83 ? 3.122 -4.665 -9.223 1.00 96.50 83 HIS A CA 1
ATOM 659 C C . HIS A 1 83 ? 2.789 -4.567 -7.744 1.00 96.50 83 HIS A C 1
ATOM 661 O O . HIS A 1 83 ? 3.415 -5.205 -6.908 1.00 96.50 83 HIS A O 1
ATOM 667 N N . LEU A 1 84 ? 1.810 -3.733 -7.418 1.00 97.31 84 LEU A N 1
ATOM 668 C CA . LEU A 1 84 ? 1.364 -3.503 -6.053 1.00 97.31 84 LEU A CA 1
ATOM 669 C C . LEU A 1 84 ? -0.059 -4.012 -5.896 1.00 97.31 84 LEU A C 1
ATOM 671 O O . LEU A 1 84 ? -0.913 -3.787 -6.754 1.00 97.31 84 LEU A O 1
ATOM 675 N N . ILE A 1 85 ? -0.324 -4.654 -4.769 1.00 97.38 85 ILE A N 1
ATOM 676 C CA . ILE A 1 85 ? -1.681 -4.948 -4.324 1.00 97.38 85 ILE A CA 1
ATOM 677 C C . ILE A 1 85 ? -1.886 -4.328 -2.957 1.00 97.38 85 ILE A C 1
ATOM 679 O O . ILE A 1 85 ? -0.957 -4.242 -2.153 1.00 97.38 85 ILE A O 1
ATOM 683 N N . GLY A 1 86 ? -3.107 -3.911 -2.671 1.00 96.56 86 GLY A N 1
ATOM 684 C CA . GLY A 1 86 ? -3.384 -3.328 -1.379 1.00 96.56 86 GLY A CA 1
ATOM 685 C C . GLY A 1 86 ? -4.850 -3.271 -1.023 1.00 96.56 86 GLY A C 1
ATOM 686 O O . GLY A 1 86 ? -5.751 -3.608 -1.794 1.00 96.56 86 GLY A O 1
ATOM 687 N N . VAL A 1 87 ? -5.067 -2.822 0.201 1.00 96.50 87 VAL A N 1
ATOM 688 C CA . VAL A 1 87 ? -6.379 -2.564 0.770 1.00 96.50 87 VAL A CA 1
ATOM 689 C C . VAL A 1 87 ? -6.414 -1.132 1.278 1.00 96.50 87 VAL A C 1
ATOM 691 O O . VAL A 1 87 ? -5.506 -0.686 1.975 1.00 96.50 87 VAL A O 1
ATOM 694 N N . CYS A 1 88 ? -7.465 -0.410 0.908 1.00 96.62 88 CYS A N 1
ATOM 695 C CA . CYS A 1 88 ? -7.830 0.867 1.499 1.00 96.62 88 CYS A CA 1
ATOM 696 C C . CYS A 1 88 ? -8.875 0.586 2.581 1.00 96.62 88 CYS A C 1
ATOM 698 O O . CYS A 1 88 ? -9.939 0.026 2.296 1.00 96.62 88 CYS A O 1
ATOM 700 N N . LEU A 1 89 ? -8.562 0.919 3.826 1.00 95.94 89 LEU A N 1
ATOM 701 C CA . LEU A 1 89 ? -9.440 0.717 4.972 1.00 95.94 89 LEU A CA 1
ATOM 702 C C . LEU A 1 89 ? -10.292 1.958 5.192 1.00 95.94 89 LEU A C 1
ATOM 704 O O . LEU A 1 89 ? -9.846 3.075 4.948 1.00 95.94 89 LEU A O 1
ATOM 708 N N . LYS A 1 90 ? -11.518 1.773 5.678 1.00 95.44 90 LYS A N 1
ATOM 709 C CA . LYS A 1 90 ? -12.357 2.913 6.050 1.00 95.44 90 LYS A CA 1
ATOM 710 C C . LYS A 1 90 ? -11.695 3.724 7.180 1.00 95.44 90 LYS A C 1
ATOM 712 O O . LYS A 1 90 ? -10.917 3.177 7.968 1.00 95.44 90 LYS A O 1
ATOM 717 N N . PRO A 1 91 ? -11.997 5.027 7.297 1.00 92.50 91 PRO A N 1
ATOM 718 C CA . PRO A 1 91 ? -11.479 5.833 8.395 1.00 92.50 91 PRO A CA 1
ATOM 719 C C . PRO A 1 91 ? -11.766 5.184 9.756 1.00 92.50 91 PRO A C 1
ATOM 721 O O . PRO A 1 91 ? -12.857 4.663 9.983 1.00 92.50 91 PRO A O 1
ATOM 724 N N . ALA A 1 92 ? -10.772 5.219 10.646 1.00 88.75 92 ALA A N 1
ATOM 725 C CA . ALA A 1 92 ? -10.815 4.658 12.001 1.00 88.75 92 ALA A CA 1
ATOM 726 C C . ALA A 1 92 ? -11.034 3.130 12.124 1.00 88.75 92 ALA A C 1
ATOM 728 O O . ALA A 1 92 ? -11.214 2.643 13.237 1.00 88.75 92 ALA A O 1
ATOM 729 N N . THR A 1 93 ? -10.970 2.348 11.038 1.00 91.94 93 THR A N 1
ATOM 730 C CA . THR A 1 93 ? -11.123 0.876 11.104 1.00 91.94 93 THR A CA 1
ATOM 731 C C . THR A 1 93 ? -9.794 0.119 11.122 1.00 91.94 93 THR A C 1
ATOM 733 O O . THR A 1 93 ? -9.779 -1.103 11.248 1.00 91.94 93 THR A O 1
ATOM 736 N N . PHE A 1 94 ? -8.658 0.819 11.025 1.00 88.56 94 PHE A N 1
ATOM 737 C CA . PHE A 1 94 ? -7.330 0.195 11.016 1.00 88.56 94 PHE A CA 1
ATOM 738 C C . PHE A 1 94 ? -7.050 -0.632 12.278 1.00 88.56 94 PHE A C 1
ATOM 740 O O . PHE A 1 94 ? -6.510 -1.732 12.184 1.00 88.56 94 PHE A O 1
ATOM 747 N N . ALA A 1 95 ? -7.504 -0.157 13.442 1.00 88.25 95 ALA A N 1
ATOM 748 C CA . ALA A 1 95 ? -7.338 -0.848 14.721 1.00 88.25 95 ALA A CA 1
ATOM 749 C C . ALA A 1 95 ? -8.001 -2.241 14.764 1.00 88.25 95 ALA A C 1
ATOM 751 O O . ALA A 1 95 ? -7.627 -3.076 15.582 1.00 88.25 95 ALA A O 1
ATOM 752 N N . ASN A 1 96 ? -8.958 -2.524 13.871 1.00 88.69 96 ASN A N 1
ATOM 753 C CA . ASN A 1 96 ? -9.569 -3.849 13.737 1.00 88.69 96 ASN A CA 1
ATOM 754 C C . ASN A 1 96 ? -8.620 -4.882 13.106 1.00 88.69 96 ASN A C 1
ATOM 756 O O . ASN A 1 96 ? -8.841 -6.079 13.268 1.00 88.69 96 ASN A O 1
ATOM 760 N N . PHE A 1 97 ? -7.593 -4.428 12.382 1.00 84.88 97 PHE A N 1
ATOM 761 C CA . PHE A 1 97 ? -6.632 -5.276 11.670 1.00 84.88 97 PHE A CA 1
ATOM 762 C C . PHE A 1 97 ? -5.212 -5.181 12.232 1.00 84.88 97 PHE A C 1
ATOM 764 O O . PHE A 1 97 ? -4.376 -6.022 11.911 1.00 84.88 97 PHE A O 1
ATOM 771 N N . TYR A 1 98 ? -4.925 -4.164 13.046 1.00 80.75 98 TYR A N 1
ATOM 772 C CA . TYR A 1 98 ? -3.585 -3.886 13.541 1.00 80.75 98 TYR A CA 1
ATOM 773 C C . TYR A 1 98 ? -3.617 -3.323 14.963 1.00 80.75 98 TYR A C 1
ATOM 775 O O . TYR A 1 98 ? -4.216 -2.279 15.216 1.00 80.75 98 TYR A O 1
ATOM 783 N N . SER A 1 99 ? -2.933 -4.001 15.886 1.00 80.31 99 SER A N 1
ATOM 784 C CA . SER A 1 99 ? -2.915 -3.657 17.314 1.00 80.31 99 SER A CA 1
ATOM 785 C C . SER A 1 99 ? -1.512 -3.413 17.882 1.00 80.31 99 SER A C 1
ATOM 787 O O . SER A 1 99 ? -1.365 -3.328 19.098 1.00 80.31 99 SER A O 1
ATOM 789 N N . TYR A 1 100 ? -0.476 -3.350 17.040 1.00 74.62 100 TYR A N 1
ATOM 790 C CA . TYR A 1 100 ? 0.919 -3.271 17.502 1.00 74.62 100 TYR A CA 1
ATOM 791 C C . TYR A 1 100 ? 1.384 -1.836 17.797 1.00 74.62 100 TYR A C 1
ATOM 793 O O . TYR A 1 100 ? 2.194 -1.628 18.694 1.00 74.62 100 TYR A O 1
ATOM 801 N N . THR A 1 101 ? 0.843 -0.850 17.079 1.00 76.38 101 THR A N 1
ATOM 802 C CA . THR A 1 101 ? 1.178 0.580 17.202 1.00 76.38 101 THR A CA 1
ATOM 803 C C . THR A 1 101 ? -0.088 1.415 17.040 1.00 76.38 101 THR A C 1
ATOM 805 O O . THR A 1 101 ? -1.013 1.015 16.326 1.00 76.38 101 THR A O 1
ATOM 808 N N . SER A 1 102 ? -0.150 2.569 17.709 1.00 77.56 102 SER A N 1
ATOM 809 C CA . SER A 1 102 ? -1.290 3.474 17.578 1.00 77.56 102 SER A CA 1
ATOM 810 C C . SER A 1 102 ? -1.379 4.053 16.161 1.00 77.56 102 SER A C 1
ATOM 812 O O . SER A 1 102 ? -0.371 4.312 15.508 1.00 77.56 102 SER A O 1
ATOM 814 N N . GLN A 1 103 ? -2.597 4.298 15.669 1.00 74.62 103 GLN A N 1
ATOM 815 C CA . GLN A 1 103 ? -2.787 4.876 14.332 1.00 74.62 103 GLN 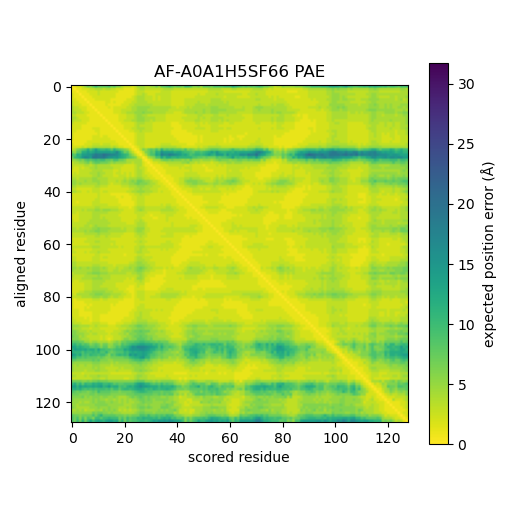A CA 1
ATOM 816 C C . GLN A 1 103 ? -2.125 6.259 14.198 1.00 74.62 103 GLN A C 1
ATOM 818 O O . GLN A 1 103 ? -1.653 6.610 13.121 1.00 74.62 103 GLN A O 1
ATOM 823 N N . ASN A 1 104 ? -2.054 7.018 15.296 1.00 81.25 104 ASN A N 1
ATOM 824 C CA . ASN A 1 104 ? -1.437 8.341 15.314 1.00 81.25 104 ASN A CA 1
ATOM 825 C C . ASN A 1 104 ? 0.064 8.283 15.014 1.00 81.25 104 ASN A C 1
ATOM 827 O O . ASN A 1 104 ? 0.547 9.127 14.267 1.00 81.25 104 ASN A O 1
ATOM 831 N N . GLU A 1 105 ? 0.773 7.282 15.538 1.00 86.19 105 GLU A N 1
ATOM 832 C CA . GLU A 1 105 ? 2.209 7.084 15.290 1.00 86.19 105 GLU A CA 1
ATOM 833 C C . GLU A 1 105 ? 2.524 6.707 13.841 1.00 86.19 105 GLU A C 1
ATOM 835 O O . GLU A 1 105 ? 3.643 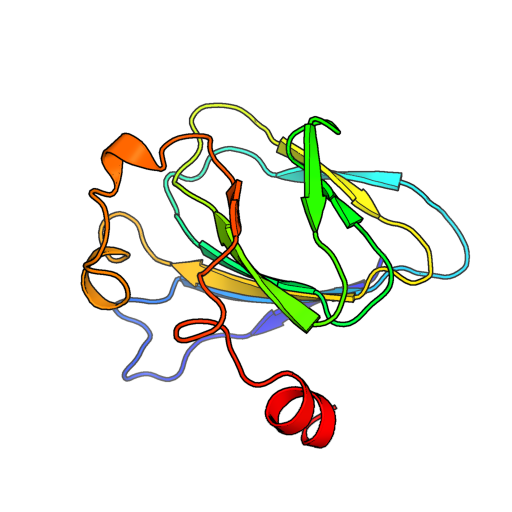6.912 13.396 1.00 86.19 105 GLU A O 1
ATOM 840 N N . LEU A 1 106 ? 1.547 6.181 13.099 1.00 88.81 106 LEU A N 1
ATOM 841 C CA . LEU A 1 106 ? 1.706 5.811 11.692 1.00 88.81 106 LEU A CA 1
ATOM 842 C C . LEU A 1 106 ? 1.291 6.937 10.736 1.00 88.81 106 LEU A C 1
ATOM 844 O O . LEU A 1 106 ? 1.401 6.784 9.522 1.00 88.81 106 LEU A O 1
ATOM 848 N N . THR A 1 107 ? 0.765 8.052 11.249 1.00 91.88 107 THR A N 1
ATOM 849 C CA . THR A 1 107 ? 0.273 9.159 10.417 1.00 91.88 107 THR A CA 1
ATOM 850 C C . THR A 1 107 ? 1.386 9.668 9.508 1.00 91.88 107 THR A C 1
ATOM 852 O O . THR A 1 107 ? 2.467 9.989 9.982 1.00 91.88 107 THR A O 1
ATOM 855 N N . ASN A 1 108 ? 1.094 9.801 8.212 1.00 92.81 108 ASN A N 1
ATOM 856 C CA . ASN A 1 108 ? 2.040 10.166 7.149 1.00 92.81 108 ASN A CA 1
ATOM 857 C C . ASN A 1 108 ? 3.150 9.157 6.842 1.00 92.81 108 ASN A C 1
ATOM 859 O O . ASN A 1 108 ? 3.822 9.332 5.827 1.00 92.81 108 ASN A O 1
ATOM 863 N N . ASP A 1 109 ? 3.271 8.065 7.587 1.00 92.00 109 ASP A N 1
ATOM 864 C CA . ASP A 1 109 ? 4.356 7.110 7.406 1.00 92.00 109 ASP A CA 1
ATOM 865 C C . ASP A 1 109 ? 3.919 5.872 6.619 1.00 92.00 109 ASP A C 1
ATOM 867 O O . ASP A 1 109 ? 2.751 5.462 6.605 1.00 92.00 109 ASP A O 1
ATOM 871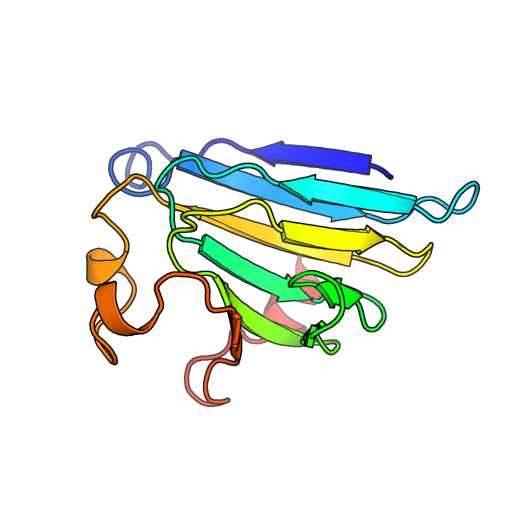 N N . THR A 1 110 ? 4.892 5.292 5.923 1.00 94.25 110 THR A N 1
ATOM 872 C CA . THR A 1 110 ? 4.806 3.964 5.322 1.00 94.25 110 THR A CA 1
ATOM 873 C C . THR A 1 110 ? 5.832 3.081 6.021 1.00 94.25 110 THR A C 1
ATOM 875 O O . THR A 1 110 ? 7.034 3.311 5.911 1.00 94.25 110 THR A O 1
ATOM 878 N N . VAL A 1 111 ? 5.368 2.064 6.745 1.00 92.44 111 VAL A N 1
ATOM 879 C CA . VAL A 1 111 ? 6.222 1.225 7.596 1.00 92.44 111 VAL A CA 1
ATOM 880 C C . VAL A 1 111 ? 6.148 -0.225 7.140 1.00 92.44 111 VAL A C 1
ATOM 882 O O . VAL A 1 111 ? 5.068 -0.762 6.906 1.00 92.44 111 VAL A O 1
ATOM 885 N N . GLU A 1 112 ? 7.303 -0.869 6.993 1.00 92.94 112 GLU A N 1
ATOM 886 C CA . GLU A 1 112 ? 7.391 -2.299 6.691 1.00 92.94 112 GLU A CA 1
ATOM 887 C C . GLU A 1 112 ? 6.889 -3.131 7.880 1.00 92.94 112 GLU A C 1
ATOM 889 O O . GLU A 1 112 ? 7.275 -2.891 9.023 1.00 92.94 112 GLU A O 1
ATOM 894 N N . PHE A 1 113 ? 6.058 -4.139 7.617 1.00 87.75 113 PHE A N 1
ATOM 895 C CA . PHE A 1 113 ? 5.704 -5.123 8.635 1.00 87.75 113 PHE A CA 1
ATOM 896 C C . PHE A 1 113 ? 6.910 -5.980 9.019 1.00 87.75 113 PHE A C 1
ATOM 898 O O . PHE A 1 113 ? 7.663 -6.438 8.159 1.00 87.75 113 PHE A O 1
ATOM 905 N N . GLU A 1 114 ? 7.018 -6.323 10.304 1.00 79.50 114 GLU A N 1
ATOM 906 C CA . GLU A 1 114 ? 7.895 -7.415 10.719 1.00 79.50 114 GLU A CA 1
ATOM 907 C C . GLU A 1 114 ? 7.554 -8.702 9.954 1.00 79.50 114 GLU A C 1
ATOM 909 O O . GLU A 1 114 ? 6.387 -9.007 9.699 1.00 79.50 114 GLU A O 1
ATOM 914 N N . LYS A 1 115 ? 8.572 -9.501 9.619 1.00 73.50 115 LYS A N 1
ATOM 915 C CA . LYS A 1 115 ? 8.413 -10.715 8.801 1.00 73.50 115 LYS A CA 1
ATOM 916 C C . LYS A 1 115 ? 7.388 -11.712 9.366 1.00 73.50 115 LYS A C 1
ATOM 918 O O . LYS A 1 115 ? 6.734 -12.412 8.600 1.00 73.50 115 LYS A O 1
ATOM 923 N N . SER A 1 116 ? 7.232 -11.774 10.687 1.00 78.38 116 SER A N 1
ATOM 924 C CA . SER A 1 116 ? 6.225 -12.596 11.380 1.00 78.38 116 SER A CA 1
ATOM 925 C C . SER A 1 116 ? 4.783 -12.166 11.085 1.00 78.38 116 SER A C 1
ATOM 927 O O . SER A 1 116 ? 3.887 -13.003 11.124 1.00 78.38 116 SER A O 1
ATOM 929 N N . ASN A 1 117 ? 4.578 -10.887 10.765 1.00 79.44 117 ASN A N 1
ATOM 930 C CA . ASN A 1 117 ? 3.278 -10.263 10.519 1.00 79.44 117 ASN A CA 1
ATOM 931 C C . ASN A 1 117 ? 3.047 -9.944 9.026 1.00 79.44 117 ASN A C 1
ATOM 933 O O . ASN A 1 117 ? 1.955 -9.528 8.646 1.00 79.44 117 ASN A O 1
ATOM 937 N N . SER A 1 118 ? 4.063 -10.131 8.174 1.00 84.75 118 SER A N 1
ATOM 938 C CA . SER A 1 118 ? 3.959 -9.950 6.721 1.00 84.75 118 SER A CA 1
ATOM 939 C C . SER A 1 118 ? 3.148 -11.063 6.053 1.00 84.75 118 SER A C 1
ATOM 941 O O . SER A 1 118 ? 3.167 -12.215 6.497 1.00 84.75 118 SER A O 1
ATOM 943 N N . PHE A 1 119 ? 2.470 -10.750 4.946 1.00 87.56 119 PHE A N 1
ATOM 944 C CA . PHE A 1 119 ? 1.779 -11.782 4.178 1.00 87.56 119 PHE A CA 1
ATOM 945 C C . PHE A 1 119 ? 2.776 -12.751 3.529 1.00 87.56 119 PHE A C 1
ATOM 947 O O . PHE A 1 119 ? 3.885 -12.386 3.136 1.00 87.56 119 PHE A O 1
ATOM 954 N N . ASN A 1 120 ? 2.363 -14.009 3.371 1.00 89.38 120 ASN A N 1
ATOM 955 C CA . ASN A 1 120 ? 3.169 -15.009 2.683 1.00 89.38 120 ASN A CA 1
ATOM 956 C C . ASN A 1 120 ? 3.111 -14.777 1.166 1.00 89.38 120 ASN A C 1
ATOM 958 O O . ASN A 1 120 ? 2.146 -15.174 0.513 1.00 89.38 120 ASN A O 1
ATOM 962 N N . VAL A 1 121 ? 4.166 -14.177 0.610 1.00 90.06 121 VAL A N 1
ATOM 963 C CA . VAL A 1 121 ? 4.264 -13.875 -0.827 1.00 90.06 121 VAL A CA 1
ATOM 964 C C . VAL A 1 121 ? 4.042 -15.104 -1.716 1.00 90.06 121 VAL A C 1
ATOM 966 O O . VAL A 1 121 ? 3.339 -15.005 -2.713 1.00 90.06 121 VAL A O 1
ATOM 969 N N . ASN A 1 122 ? 4.548 -16.284 -1.342 1.00 89.44 122 ASN A N 1
ATOM 970 C CA . ASN A 1 122 ? 4.377 -17.497 -2.150 1.00 89.44 122 ASN A CA 1
ATOM 971 C C . ASN A 1 122 ? 2.909 -17.938 -2.198 1.00 89.44 122 ASN A C 1
ATOM 973 O O . ASN A 1 122 ? 2.420 -18.361 -3.241 1.00 89.44 122 ASN A O 1
ATOM 977 N N . ALA A 1 123 ? 2.192 -17.816 -1.078 1.00 89.88 123 ALA A N 1
ATOM 978 C CA . ALA A 1 123 ? 0.762 -18.106 -1.040 1.00 89.88 123 ALA A CA 1
ATOM 979 C C . ALA A 1 123 ? -0.034 -17.117 -1.904 1.00 89.88 123 ALA A C 1
ATOM 981 O O . ALA A 1 123 ? -0.981 -17.517 -2.575 1.00 89.88 123 ALA A O 1
ATOM 982 N N . VAL A 1 124 ? 0.369 -15.844 -1.917 1.00 88.75 124 VAL A N 1
ATOM 983 C CA . VAL A 1 124 ? -0.257 -14.803 -2.739 1.00 88.75 124 VAL A CA 1
ATOM 984 C C . VAL A 1 124 ? -0.008 -15.061 -4.229 1.00 88.75 124 VAL A C 1
ATOM 986 O O . VAL A 1 124 ? -0.967 -15.103 -4.991 1.00 88.75 124 VAL A O 1
ATOM 989 N N . LEU A 1 125 ? 1.239 -15.319 -4.638 1.00 88.06 125 LEU A N 1
ATOM 990 C CA . LEU A 1 125 ? 1.613 -15.560 -6.040 1.00 88.06 125 LEU A CA 1
ATOM 991 C C . LEU A 1 125 ? 0.917 -16.776 -6.663 1.00 88.06 125 LEU A C 1
ATOM 993 O O . LEU A 1 125 ? 0.622 -16.751 -7.849 1.00 88.06 125 LEU A O 1
ATOM 997 N N . ASN A 1 126 ? 0.584 -17.803 -5.878 1.00 86.94 126 ASN A N 1
ATOM 998 C CA . ASN A 1 126 ? -0.180 -18.957 -6.371 1.00 86.94 126 ASN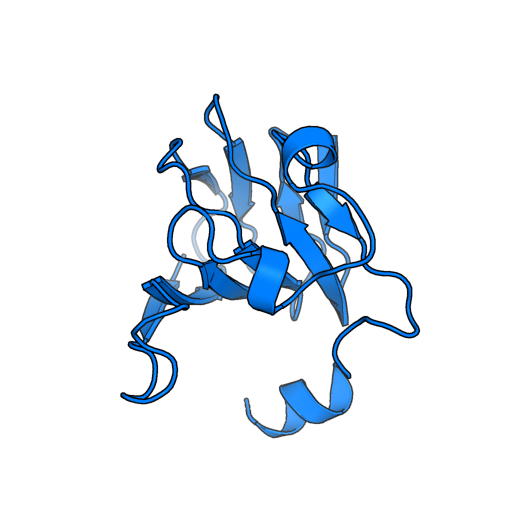 A CA 1
ATOM 999 C C . ASN A 1 126 ? -1.616 -18.614 -6.822 1.00 86.94 126 ASN A C 1
ATOM 1001 O O . ASN A 1 126 ? -2.302 -19.483 -7.357 1.00 86.94 126 ASN A O 1
ATOM 1005 N N . ASN A 1 127 ? -2.089 -17.389 -6.574 1.00 77.81 127 ASN A N 1
ATOM 1006 C CA . ASN A 1 127 ? -3.423 -16.917 -6.946 1.00 77.81 127 ASN A CA 1
ATOM 1007 C C . ASN A 1 127 ? -3.411 -15.882 -8.094 1.00 77.81 127 ASN A C 1
ATOM 1009 O O . ASN A 1 127 ? -4.470 -15.326 -8.389 1.00 77.81 127 ASN A O 1
ATOM 1013 N N . PHE A 1 128 ? -2.252 -15.615 -8.717 1.00 72.50 128 PHE A N 1
ATOM 1014 C CA . PHE A 1 128 ? -2.085 -14.660 -9.825 1.00 72.50 128 PHE A CA 1
ATOM 1015 C C . PHE A 1 128 ? -1.667 -15.324 -11.138 1.00 72.50 128 PHE A C 1
ATOM 1017 O O . PHE A 1 128 ? -0.970 -16.361 -11.096 1.00 72.50 128 PHE A O 1
#

Organism: NCBI:txid1120964

Nearest PDB structures (foldseek):
  6b8w-assembly1_B  TM=6.604E-01  e=2.185E-03  Enterobacter cloacae subsp. cloacae ATCC 13047
  6nwj-assembly1_B  TM=6.036E-01  e=2.443E-03  Clostridium perfringens str. 13
  3rns-assembly1_A  TM=5.894E-01  e=4.516E-03  Leptotrichia buccalis C-1013-b
  4q29-assembly1_B  TM=5.812E-01  e=8.828E-03  Photorhabdus laumondii subsp. laumondii TTO1
  5bpx-assembly1_A  TM=7.716E-01  e=2.979E-01  Alcaligenes sp.

Sequence (128 aa):
MKYIKVKPSKELEPYIHFYWELKGNEVERQWERVFPDGCAGIVMNLGGACLTDNGSTKMEFGKTYVVGAMTSFKDSFIDNDTHLIGVCLKPATFANFYSYTSQNELTNDTVEFEKSNSFNVNAVLNNF

Mean predicted aligned error: 3.85 Å

Foldseek 3Di:
DDKDWADDDPVCNVWFPIKMKDAAAAPDKDKDKDAFPLWKKKKAWQWQWKQKLQRPDIHHHQWMKIQAGEPGMMIIIHHRRTIMIMTTTDHPNVCVVDDPDDSVVNYSHIGTDDPVSTDGSVVVVVVD

pLDDT: mean 91.93, std 6.37, range [72.5, 97.62]

Radius of gyration: 14.01 Å; Cα contacts (8 Å, |Δi|>4): 292; chains: 1; bounding box: 32×34×40 Å

Solvent-accessible surface area (backbone atoms only — not comparable to full-atom values): 6936 Å² total; per-residue (Å²): 100,48,77,48,77,43,76,54,56,84,87,41,45,87,40,33,62,28,34,37,41,38,32,32,29,90,85,55,72,46,76,47,76,45,72,56,78,53,35,30,34,42,39,35,27,76,23,50,73,32,36,25,66,69,65,77,41,74,46,46,58,52,41,27,30,41,34,30,31,31,88,55,69,35,35,28,48,39,38,53,56,27,29,40,38,36,36,40,26,31,68,90,36,56,66,82,82,44,84,90,65,60,69,76,80,30,48,68,39,74,44,75,48,59,77,91,75,31,66,62,48,70,71,55,54,77,75,108

InterPro domains:
  IPR046532 Domain of unknown function DUF6597 [PF20240] (5-112)

Secondary structure (DSSP, 8-state):
-EEEEEPPPTTTTTTEEEEEEEE--SS--EEEEE---S--EEEEE-SS-EEEGGGTEEE-TT-EEEEPPPSS-EEEEE-TT-EEEEEEEPTT-GGGT--SS-GGGGTT-EEEPPTTTS--HHHHHTT-